Protein AF-A0A085VEA2-F1 (afdb_monomer)

Mean predicted aligned error: 8.88 Å

Organism: Pseudomonas syringae (NCBI:txid317)

Radius of gyration: 20.67 Å; Cα contacts (8 Å, |Δi|>4): 6; chains: 1; bounding box: 35×30×49 Å

Structure (mmCIF, N/CA/C/O backbone):
data_AF-A0A085VEA2-F1
#
_entry.id   AF-A0A085VEA2-F1
#
loop_
_atom_site.group_PDB
_atom_site.id
_atom_site.type_symbol
_atom_site.label_atom_id
_atom_site.label_alt_id
_atom_site.label_comp_id
_atom_site.label_asym_id
_atom_site.label_entity_id
_atom_site.label_seq_id
_atom_site.pdbx_PDB_ins_code
_atom_site.Cartn_x
_atom_site.Cartn_y
_atom_site.Cartn_z
_atom_site.occupancy
_atom_site.B_iso_or_equiv
_atom_site.auth_seq_id
_atom_site.auth_comp_id
_atom_site.auth_asym_id
_atom_site.auth_atom_id
_atom_site.pdbx_PDB_model_num
ATOM 1 N N . PHE A 1 1 ? -8.281 20.127 27.492 1.00 62.44 1 PHE A N 1
ATOM 2 C CA . PHE A 1 1 ? -9.449 19.644 26.729 1.00 62.44 1 PHE A CA 1
ATOM 3 C C . PHE A 1 1 ? -9.008 18.404 25.964 1.00 62.44 1 PHE A C 1
ATOM 5 O O . PHE A 1 1 ? -7.964 18.469 25.332 1.00 62.44 1 PHE A O 1
ATOM 12 N N . MET A 1 2 ? -9.714 17.280 26.100 1.00 72.00 2 MET A N 1
ATOM 13 C CA . MET A 1 2 ? -9.395 16.008 25.439 1.00 72.00 2 MET A CA 1
ATOM 14 C C . MET A 1 2 ? -10.599 15.617 24.586 1.00 72.00 2 MET A C 1
ATOM 16 O O . MET A 1 2 ? -11.710 15.561 25.105 1.00 72.00 2 MET A O 1
ATOM 20 N N . ILE A 1 3 ? -10.376 15.392 23.293 1.00 79.38 3 ILE A N 1
ATOM 21 C CA . ILE A 1 3 ? -11.394 14.892 22.368 1.00 79.38 3 ILE A CA 1
ATOM 22 C C . ILE A 1 3 ? -11.111 13.408 22.154 1.00 79.38 3 ILE A C 1
ATOM 24 O O . ILE A 1 3 ? -10.030 13.057 21.685 1.00 79.38 3 ILE A O 1
ATOM 28 N N . ASP A 1 4 ? -12.078 12.554 22.480 1.00 79.06 4 ASP A N 1
ATOM 29 C CA . ASP A 1 4 ? -12.035 11.128 22.160 1.00 79.06 4 ASP A CA 1
ATOM 30 C C . ASP A 1 4 ? -12.915 10.842 20.937 1.00 79.06 4 ASP A C 1
ATOM 32 O O . ASP A 1 4 ? -14.136 10.708 21.040 1.00 79.06 4 ASP A O 1
ATOM 36 N N . ILE A 1 5 ? -12.277 10.753 19.770 1.00 82.81 5 ILE A N 1
ATOM 37 C CA . ILE A 1 5 ? -12.939 10.473 18.489 1.00 82.81 5 ILE A CA 1
ATOM 38 C C . ILE A 1 5 ? -13.409 9.017 18.348 1.00 82.81 5 ILE A C 1
ATOM 40 O O . ILE A 1 5 ? -14.259 8.737 17.507 1.00 82.81 5 ILE A O 1
ATOM 44 N N . PHE A 1 6 ? -12.879 8.086 19.146 1.00 81.81 6 PHE A N 1
ATOM 45 C CA . PHE A 1 6 ? -13.212 6.662 19.050 1.00 81.81 6 PHE A CA 1
ATOM 46 C C . PHE A 1 6 ? -14.458 6.305 19.859 1.00 81.81 6 PHE A C 1
ATOM 48 O O . PHE A 1 6 ? -15.171 5.368 19.498 1.00 81.81 6 PHE A O 1
ATOM 55 N N . SER A 1 7 ? -14.762 7.083 20.901 1.00 81.25 7 SER A N 1
ATOM 56 C CA . SER A 1 7 ? -15.943 6.909 21.757 1.00 81.25 7 SER A CA 1
ATOM 57 C C . SER A 1 7 ? -17.255 6.733 20.980 1.00 81.25 7 SER A C 1
ATOM 59 O O . SER A 1 7 ? -18.077 5.891 21.337 1.00 81.25 7 SER A O 1
ATOM 61 N N . SER A 1 8 ? -17.425 7.468 19.875 1.00 84.75 8 SER A N 1
ATOM 62 C CA . SER A 1 8 ? -18.636 7.425 19.042 1.00 84.75 8 SER A CA 1
ATOM 63 C C . SER A 1 8 ? -18.812 6.101 18.288 1.00 84.75 8 SER A C 1
ATOM 65 O O . SER A 1 8 ? -19.933 5.737 17.943 1.00 84.75 8 SER A O 1
ATOM 67 N N . PHE A 1 9 ? -17.723 5.370 18.043 1.00 87.81 9 PHE A N 1
ATOM 68 C CA . PHE A 1 9 ? -17.719 4.131 17.257 1.00 87.81 9 PHE A CA 1
ATOM 69 C C . PHE A 1 9 ? -17.561 2.874 18.115 1.00 87.81 9 PHE A C 1
ATOM 71 O O . PHE A 1 9 ? -17.824 1.773 17.636 1.00 87.81 9 PHE A O 1
ATOM 78 N N . LEU A 1 10 ? -17.168 3.025 19.382 1.00 88.75 10 LEU A N 1
ATOM 79 C CA . LEU A 1 10 ? -16.891 1.900 20.270 1.00 88.75 10 LEU A CA 1
ATOM 80 C C . LEU A 1 10 ? -18.149 1.060 20.536 1.00 88.75 10 LEU A C 1
ATOM 82 O O . LEU A 1 10 ? -18.137 -0.143 20.300 1.00 88.75 10 LEU A O 1
ATOM 86 N N . ALA A 1 11 ? -19.250 1.693 20.956 1.00 87.56 11 ALA A N 1
ATOM 87 C CA . ALA A 1 11 ? -20.487 0.986 21.295 1.00 87.56 11 ALA A CA 1
ATOM 88 C C . ALA A 1 11 ? -21.121 0.239 20.096 1.00 87.56 11 ALA A C 1
ATOM 90 O O . ALA A 1 11 ? -21.501 -0.922 20.265 1.00 87.56 11 ALA A O 1
ATOM 91 N N . PRO A 1 12 ? -21.193 0.823 18.878 1.00 91.69 12 PRO A N 1
ATOM 92 C CA . PRO A 1 12 ? -21.605 0.075 17.689 1.00 91.69 12 PRO A CA 1
ATOM 93 C C . PRO A 1 12 ? -20.732 -1.156 17.400 1.00 91.69 12 PRO A C 1
ATOM 95 O O . PRO A 1 12 ? -21.260 -2.216 17.075 1.00 91.69 12 PRO A O 1
ATOM 98 N N . LEU A 1 13 ? -19.408 -1.040 17.548 1.00 92.75 13 LEU A N 1
ATOM 99 C CA . LEU A 1 13 ? -18.482 -2.151 17.304 1.00 92.75 13 LEU A CA 1
ATOM 100 C C . LEU A 1 13 ? -18.604 -3.261 18.353 1.00 92.75 13 LEU A C 1
ATOM 102 O O . LEU A 1 13 ? -18.548 -4.434 17.999 1.00 92.75 13 LEU A O 1
ATOM 106 N N . GLU A 1 14 ? -18.789 -2.920 19.630 1.00 92.69 14 GLU A N 1
ATOM 107 C CA . GLU A 1 14 ? -18.993 -3.910 20.696 1.00 92.69 14 GLU A CA 1
ATOM 108 C C . GLU A 1 14 ? -20.257 -4.743 20.477 1.00 92.69 14 GLU A C 1
ATOM 110 O O . GLU A 1 14 ? -20.252 -5.954 20.711 1.00 92.69 14 GLU A O 1
ATOM 115 N N . HIS A 1 15 ? -21.330 -4.091 20.019 1.00 93.69 15 HIS A N 1
ATOM 116 C CA . HIS A 1 15 ? -22.583 -4.756 19.684 1.00 93.69 15 HIS A CA 1
ATOM 117 C C . HIS A 1 15 ? -22.401 -5.719 18.506 1.00 93.69 15 HIS A C 1
ATOM 119 O O . HIS A 1 15 ? -22.776 -6.884 18.610 1.00 93.69 15 HIS A O 1
ATOM 125 N N . GLU A 1 16 ? -21.787 -5.255 17.415 1.00 94.75 16 GLU A N 1
ATOM 126 C CA . GLU A 1 16 ? -21.599 -6.062 16.204 1.00 94.75 16 GLU A CA 1
ATOM 127 C C . GLU A 1 16 ? -20.645 -7.244 16.426 1.00 94.75 16 GLU A C 1
ATOM 129 O O . GLU A 1 16 ? -20.884 -8.352 15.956 1.00 94.75 16 GLU A O 1
ATOM 134 N N . LEU A 1 17 ? -19.573 -7.033 17.192 1.00 94.25 17 LEU A N 1
ATOM 135 C CA . LEU A 1 17 ? -18.573 -8.063 17.481 1.00 94.25 17 LEU A CA 1
ATOM 136 C C . LEU A 1 17 ? -18.941 -8.939 18.689 1.00 94.25 17 LEU A C 1
ATOM 138 O O . LEU A 1 17 ? -18.175 -9.839 19.036 1.00 94.25 17 LEU A O 1
ATOM 142 N N . MET A 1 18 ? -20.076 -8.671 19.351 1.00 93.44 18 MET A N 1
ATOM 143 C CA . MET A 1 18 ? -20.521 -9.327 20.591 1.00 93.44 18 MET A CA 1
ATOM 144 C C . MET A 1 18 ? -19.422 -9.412 21.667 1.00 93.44 18 MET A C 1
ATOM 146 O O . MET A 1 18 ? -19.335 -10.378 22.428 1.00 93.44 18 MET A O 1
ATOM 150 N N . SER A 1 19 ? -18.559 -8.400 21.735 1.00 91.50 19 SER A N 1
ATOM 151 C CA . SER A 1 19 ? -17.394 -8.375 22.618 1.00 91.50 19 SER A CA 1
ATOM 152 C C . SER A 1 19 ? -17.238 -6.998 23.233 1.00 91.50 19 SER A C 1
ATOM 154 O O . SER A 1 19 ? -17.316 -5.990 22.540 1.00 91.50 19 SER A O 1
ATOM 156 N N . A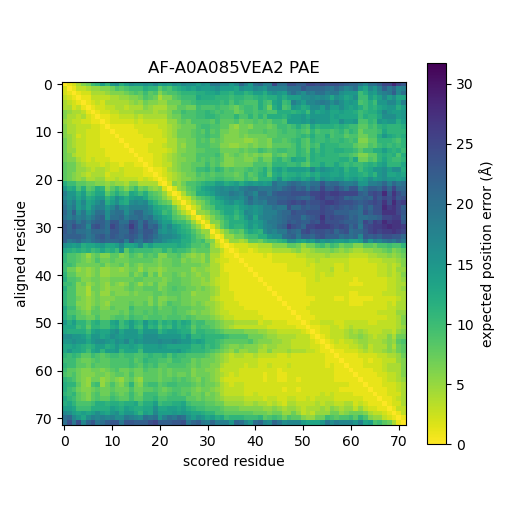RG A 1 20 ? -16.953 -6.946 24.537 1.00 86.62 20 ARG A N 1
ATOM 157 C CA . ARG A 1 20 ? -16.661 -5.680 25.219 1.00 86.62 20 ARG A CA 1
ATOM 158 C C . ARG A 1 20 ? -15.269 -5.183 24.855 1.00 86.62 20 ARG A C 1
ATOM 160 O O . ARG A 1 20 ? -14.328 -5.971 24.735 1.00 86.62 20 ARG A O 1
ATOM 167 N N . SER A 1 21 ? -15.131 -3.873 24.734 1.00 84.31 21 SER A N 1
ATOM 168 C CA . SER A 1 21 ? -13.846 -3.205 24.607 1.00 84.31 21 SER A CA 1
ATOM 169 C C . SER A 1 21 ? -12.983 -3.466 25.843 1.00 84.31 21 SER A C 1
ATOM 171 O O . SER A 1 21 ? -13.455 -3.546 26.980 1.00 84.31 21 SER A O 1
ATOM 173 N N 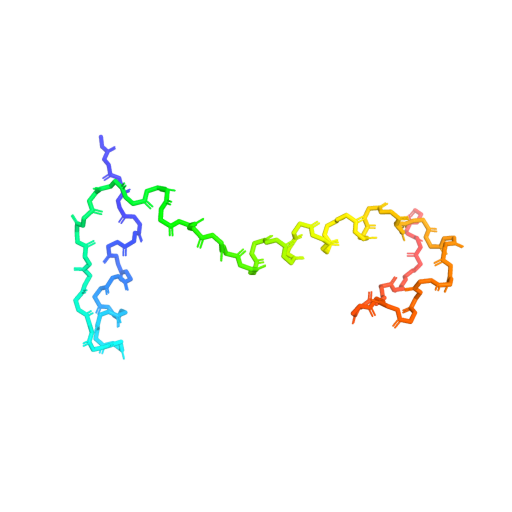. SER A 1 22 ? -11.680 -3.634 25.620 1.00 77.56 22 SER A N 1
ATOM 174 C CA . SER A 1 22 ? -10.714 -3.752 26.706 1.00 77.56 22 SER A CA 1
ATOM 175 C C . SER A 1 22 ? -10.102 -2.382 26.963 1.00 77.56 22 SER A C 1
ATOM 177 O O . SER A 1 22 ? -9.279 -1.917 26.181 1.00 77.56 22 SER A O 1
ATOM 179 N N . TYR A 1 23 ? -10.453 -1.752 28.083 1.00 65.38 23 TYR A N 1
ATOM 180 C CA . TYR A 1 23 ? -9.850 -0.494 28.549 1.00 65.38 23 TYR A CA 1
ATOM 181 C C . TYR A 1 23 ? -8.426 -0.688 29.113 1.00 65.38 23 TYR A C 1
ATOM 183 O O . TYR A 1 23 ? -8.023 -0.034 30.074 1.00 65.38 23 TYR A O 1
ATOM 191 N N . SER A 1 24 ? -7.652 -1.626 28.560 1.00 63.53 24 SER A N 1
ATOM 192 C CA . SER A 1 24 ? -6.285 -1.887 29.002 1.00 63.53 24 SER A CA 1
ATOM 193 C C . SER A 1 24 ? -5.305 -0.933 28.311 1.00 63.53 24 SER A C 1
ATOM 195 O O . SER A 1 24 ? -5.024 -1.032 27.119 1.00 63.53 24 SER A O 1
ATOM 197 N N . VAL A 1 25 ? -4.778 0.014 29.087 1.00 59.31 25 VAL A N 1
ATOM 198 C CA . VAL A 1 25 ? -3.721 0.943 28.668 1.00 59.31 25 VAL A CA 1
ATOM 199 C C . VAL A 1 25 ? -2.389 0.184 28.577 1.00 59.31 25 VAL A C 1
ATOM 201 O O . VAL A 1 25 ? -2.077 -0.613 29.458 1.00 59.31 25 VAL A O 1
ATOM 204 N N . GLY A 1 26 ? -1.586 0.433 27.534 1.00 53.03 26 GLY A N 1
ATOM 205 C CA . GLY A 1 26 ? -0.195 -0.052 27.465 1.00 53.03 26 GLY A CA 1
ATOM 206 C C . GLY A 1 26 ? 0.094 -1.237 26.533 1.00 53.03 26 GLY A C 1
ATOM 207 O O . GLY A 1 26 ? 1.173 -1.817 26.612 1.00 53.03 26 GLY A O 1
ATOM 208 N N . LYS A 1 27 ? -0.803 -1.586 25.602 1.00 56.53 27 LYS A N 1
ATOM 209 C CA . LYS A 1 27 ? -0.554 -2.630 24.583 1.00 56.53 27 LYS A CA 1
ATOM 210 C C . LYS A 1 27 ? 0.206 -2.151 23.334 1.00 56.53 27 LYS A C 1
ATOM 212 O O . LYS A 1 27 ? 0.099 -2.756 22.272 1.00 56.53 27 LYS A O 1
ATOM 217 N N . SER A 1 28 ? 1.017 -1.099 23.448 1.00 56.84 28 SER A N 1
ATOM 218 C CA . SER A 1 28 ? 1.770 -0.523 22.318 1.00 56.84 28 SER A CA 1
ATOM 219 C C . SER A 1 28 ? 2.730 -1.522 21.650 1.00 56.84 28 SER A C 1
ATOM 221 O O . SER A 1 28 ? 3.014 -1.402 20.465 1.00 56.84 28 SER A O 1
ATOM 223 N N . HIS A 1 29 ? 3.188 -2.539 22.391 1.00 49.75 29 HIS A N 1
ATOM 224 C CA . HIS A 1 29 ? 4.102 -3.583 21.909 1.00 49.75 29 HIS A CA 1
ATOM 225 C C . HIS A 1 29 ? 3.441 -4.949 21.656 1.00 49.75 29 HIS A C 1
ATOM 227 O O . HIS A 1 29 ? 4.136 -5.914 21.353 1.00 49.75 29 HIS A O 1
ATOM 233 N N . SER A 1 30 ? 2.108 -5.064 21.732 1.00 51.47 30 SER A N 1
ATOM 234 C CA . SER A 1 30 ? 1.404 -6.327 21.429 1.00 51.47 30 SER A CA 1
ATOM 235 C C . SER A 1 30 ? 1.354 -6.663 19.936 1.00 51.47 30 SER A C 1
ATOM 237 O O . SER A 1 30 ? 0.814 -7.700 19.563 1.00 51.47 30 SER A O 1
ATOM 239 N N . ILE A 1 31 ? 1.942 -5.821 19.084 1.00 56.44 31 ILE A N 1
ATOM 240 C CA . ILE A 1 31 ? 2.186 -6.077 17.660 1.00 56.44 31 ILE A CA 1
ATOM 241 C C . ILE A 1 31 ? 3.383 -7.043 17.536 1.00 56.44 31 ILE A C 1
ATOM 243 O O . ILE A 1 31 ? 4.386 -6.770 16.883 1.00 56.44 31 ILE A O 1
ATOM 247 N N . GLY A 1 32 ? 3.321 -8.173 18.237 1.00 54.28 32 GLY A N 1
ATOM 248 C CA . GLY A 1 32 ? 4.243 -9.277 18.030 1.00 54.28 32 GLY A CA 1
ATOM 249 C C . GLY A 1 32 ? 3.901 -9.915 16.692 1.00 54.28 32 GLY A C 1
ATOM 250 O O . GLY A 1 32 ? 2.862 -10.551 16.575 1.00 54.28 32 GLY A O 1
ATOM 251 N N . HIS A 1 33 ? 4.756 -9.715 15.687 1.00 58.78 33 HIS A N 1
ATOM 252 C CA . HIS A 1 33 ? 4.652 -10.368 14.377 1.00 58.78 33 HIS A CA 1
ATOM 253 C C . HIS A 1 33 ? 3.348 -10.083 13.614 1.00 58.78 33 HIS A C 1
ATOM 255 O O . HIS A 1 33 ? 2.566 -10.974 13.290 1.00 58.78 33 HIS A O 1
ATOM 261 N N . ASN A 1 34 ? 3.118 -8.817 13.272 1.00 71.81 34 ASN A N 1
ATOM 262 C CA . ASN A 1 34 ? 2.029 -8.481 12.363 1.00 71.81 34 ASN A CA 1
ATOM 263 C C . ASN A 1 34 ? 2.497 -8.729 10.923 1.00 71.81 34 ASN A C 1
ATOM 265 O O . ASN A 1 34 ? 3.128 -7.863 10.321 1.00 71.81 34 ASN A O 1
ATOM 269 N N . ALA A 1 35 ? 2.248 -9.936 10.404 1.00 80.38 35 ALA A N 1
ATOM 270 C CA . ALA A 1 35 ? 2.606 -10.325 9.037 1.00 80.38 35 ALA A CA 1
ATOM 271 C C . ALA A 1 35 ? 2.107 -9.295 8.007 1.00 80.38 35 ALA A C 1
ATOM 273 O O . ALA A 1 35 ? 2.873 -8.881 7.146 1.00 80.38 35 ALA A O 1
ATOM 274 N N . ASN A 1 36 ? 0.894 -8.765 8.206 1.00 85.31 36 ASN A N 1
ATOM 275 C CA . ASN A 1 36 ? 0.312 -7.717 7.362 1.00 85.31 36 ASN A CA 1
ATOM 276 C C . ASN A 1 36 ? 1.124 -6.413 7.388 1.00 85.31 36 ASN A C 1
ATOM 278 O O . ASN A 1 36 ? 1.122 -5.648 6.430 1.00 85.31 36 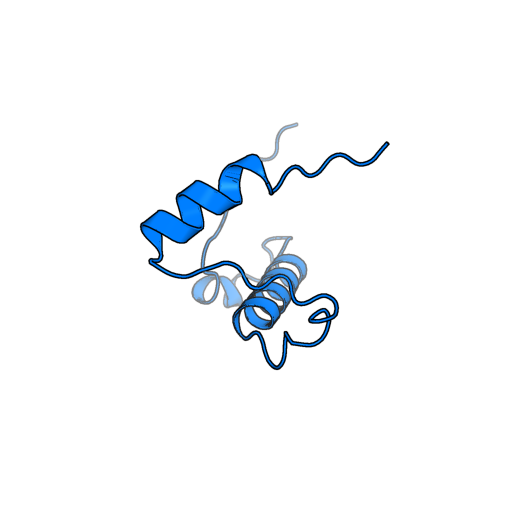ASN A O 1
ATOM 282 N N . TYR A 1 37 ? 1.797 -6.101 8.500 1.00 84.81 37 TYR A N 1
ATOM 283 C CA . TYR A 1 37 ? 2.680 -4.938 8.552 1.00 84.81 37 TYR A CA 1
ATOM 284 C C . TYR A 1 37 ? 3.935 -5.167 7.711 1.00 84.81 37 TYR A C 1
ATOM 286 O O . TYR A 1 37 ? 4.317 -4.277 6.960 1.00 84.81 37 TYR A O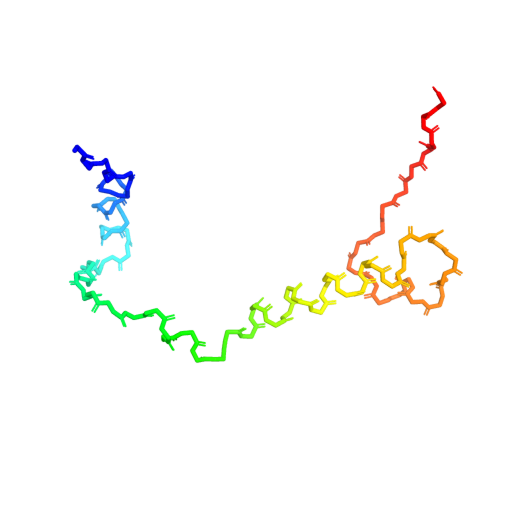 1
ATOM 294 N N . MET A 1 38 ? 4.550 -6.349 7.811 1.00 89.56 38 MET A N 1
ATOM 295 C CA . MET A 1 38 ? 5.733 -6.675 7.007 1.00 89.56 38 MET A CA 1
ATOM 296 C C . MET A 1 38 ? 5.402 -6.745 5.517 1.00 89.56 38 MET A C 1
ATOM 298 O O . MET A 1 38 ? 6.118 -6.151 4.723 1.00 89.56 38 MET A O 1
ATOM 302 N N . GLU A 1 39 ? 4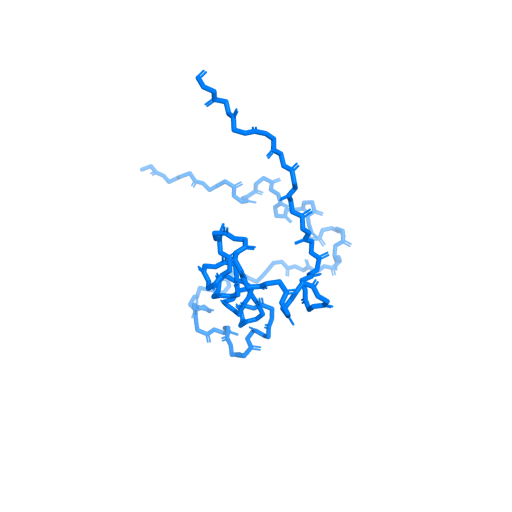.261 -7.329 5.153 1.00 93.31 39 GLU A N 1
ATOM 303 C CA . GLU A 1 39 ? 3.759 -7.335 3.774 1.00 93.31 39 GLU A CA 1
ATOM 304 C C . GLU A 1 39 ? 3.625 -5.912 3.207 1.00 93.31 39 GLU A C 1
ATOM 306 O O . GLU A 1 39 ? 4.023 -5.640 2.077 1.00 93.31 39 GLU A O 1
ATOM 311 N N . ARG A 1 40 ? 3.155 -4.953 4.018 1.00 93.69 40 ARG A N 1
ATOM 312 C CA . ARG A 1 40 ? 3.109 -3.537 3.618 1.00 93.69 40 ARG A CA 1
ATOM 313 C C . ARG A 1 40 ? 4.496 -2.926 3.427 1.00 93.69 40 ARG A C 1
ATOM 315 O O . ARG A 1 40 ? 4.647 -2.072 2.559 1.00 93.69 40 ARG A O 1
ATOM 322 N N . ILE A 1 41 ? 5.484 -3.307 4.238 1.00 95.00 41 ILE A N 1
ATOM 323 C CA . ILE A 1 41 ? 6.870 -2.847 4.071 1.00 95.00 41 ILE A CA 1
ATOM 324 C C . ILE A 1 41 ? 7.451 -3.394 2.765 1.00 95.00 41 ILE A C 1
ATOM 326 O O . ILE A 1 41 ? 8.028 -2.629 1.993 1.00 95.00 41 ILE A O 1
ATOM 330 N N . ASP A 1 42 ? 7.239 -4.676 2.479 1.00 96.00 42 ASP A N 1
ATOM 331 C CA . ASP A 1 42 ? 7.712 -5.315 1.250 1.00 96.00 42 ASP A CA 1
ATOM 332 C C . ASP A 1 42 ? 7.054 -4.703 0.008 1.00 96.00 42 ASP A C 1
ATOM 334 O O . ASP A 1 42 ? 7.749 -4.387 -0.958 1.00 96.00 42 ASP A O 1
ATOM 338 N N . ALA A 1 43 ? 5.746 -4.429 0.058 1.00 96.44 43 ALA A N 1
ATOM 339 C CA . ALA A 1 43 ? 5.027 -3.750 -1.018 1.00 96.44 43 ALA A CA 1
ATOM 340 C C . ALA A 1 43 ? 5.573 -2.335 -1.290 1.00 96.44 43 ALA A C 1
ATOM 342 O O . ALA A 1 43 ? 5.732 -1.945 -2.447 1.00 96.44 43 ALA A O 1
ATOM 343 N N . VAL A 1 44 ? 5.900 -1.568 -0.240 1.00 96.94 44 VAL A N 1
ATOM 344 C CA . VAL A 1 44 ? 6.519 -0.237 -0.385 1.00 96.94 44 VAL A CA 1
ATOM 345 C C . VAL A 1 44 ? 7.899 -0.342 -1.028 1.00 96.94 44 VAL A C 1
ATOM 347 O O . VAL A 1 44 ? 8.187 0.409 -1.958 1.00 96.94 44 VAL A O 1
ATOM 350 N N . ASN A 1 45 ? 8.736 -1.275 -0.571 1.00 96.81 45 ASN A N 1
ATOM 351 C CA . ASN A 1 45 ? 10.067 -1.480 -1.143 1.00 96.81 45 ASN A CA 1
ATOM 352 C C . ASN A 1 45 ? 9.980 -1.888 -2.619 1.00 96.81 45 ASN A C 1
ATOM 354 O O . ASN A 1 45 ? 10.668 -1.307 -3.452 1.00 96.81 45 ASN A O 1
ATOM 358 N N . PHE A 1 46 ? 9.081 -2.816 -2.962 1.00 96.44 46 PHE A N 1
ATOM 359 C CA . PHE A 1 46 ? 8.864 -3.235 -4.344 1.00 96.44 46 PHE A CA 1
ATOM 360 C C . PHE A 1 46 ? 8.420 -2.070 -5.236 1.00 96.44 46 PHE A C 1
ATOM 362 O O . PHE A 1 46 ? 8.940 -1.917 -6.339 1.00 96.44 46 PHE A O 1
ATOM 369 N N . ALA A 1 47 ? 7.491 -1.234 -4.764 1.00 96.06 47 ALA A N 1
ATOM 370 C CA . ALA A 1 47 ? 7.030 -0.074 -5.520 1.00 96.06 47 ALA A CA 1
ATOM 371 C C . ALA A 1 47 ? 8.153 0.954 -5.749 1.00 96.06 47 ALA A C 1
ATOM 373 O O . ALA A 1 47 ? 8.274 1.470 -6.856 1.00 96.06 47 ALA A O 1
ATOM 374 N N . LEU A 1 48 ? 8.986 1.222 -4.736 1.00 95.56 48 LEU A N 1
ATOM 375 C CA . LEU A 1 48 ? 10.123 2.146 -4.850 1.00 95.56 48 LEU A CA 1
ATOM 376 C C . LEU A 1 48 ? 11.221 1.614 -5.778 1.00 95.56 48 LEU A C 1
ATOM 378 O O . LEU A 1 48 ? 11.780 2.372 -6.560 1.00 95.56 48 LEU A O 1
ATOM 382 N N . ASP A 1 49 ? 11.512 0.315 -5.727 1.00 95.50 49 ASP A N 1
ATOM 383 C CA . ASP A 1 49 ? 12.555 -0.309 -6.547 1.00 95.50 49 ASP A CA 1
ATOM 384 C C . ASP A 1 49 ? 12.187 -0.428 -8.042 1.00 95.50 49 ASP A C 1
ATOM 386 O O . ASP A 1 49 ? 13.045 -0.815 -8.846 1.00 95.50 49 ASP A O 1
ATOM 390 N N . ASN A 1 50 ? 10.927 -0.154 -8.412 1.00 94.50 50 ASN A N 1
ATOM 391 C CA . ASN A 1 50 ? 10.377 -0.326 -9.764 1.00 94.50 50 ASN A CA 1
ATOM 392 C C . ASN A 1 50 ? 9.545 0.888 -10.249 1.00 94.50 50 ASN A C 1
ATOM 394 O O . ASN A 1 50 ? 8.691 0.732 -11.125 1.00 94.50 50 ASN A O 1
ATOM 398 N N . ASP A 1 51 ? 9.764 2.083 -9.694 1.00 92.88 51 ASP A N 1
ATOM 399 C CA . ASP A 1 51 ? 8.944 3.282 -9.947 1.00 92.88 51 ASP A CA 1
ATOM 400 C C . ASP A 1 51 ? 9.083 3.870 -11.368 1.00 92.88 51 ASP A C 1
ATOM 402 O O . ASP A 1 51 ? 8.146 4.475 -11.892 1.00 92.88 51 ASP A O 1
ATOM 406 N N . ASP A 1 52 ? 10.233 3.662 -12.007 1.00 92.00 52 ASP A N 1
ATOM 407 C CA . ASP A 1 52 ? 10.601 4.209 -13.316 1.00 92.00 52 ASP A CA 1
ATOM 408 C C . ASP A 1 52 ? 10.085 3.387 -14.511 1.00 92.00 52 ASP A C 1
ATOM 410 O O . ASP A 1 52 ? 10.209 3.801 -15.668 1.00 92.00 52 ASP A O 1
ATOM 414 N N . GLY A 1 53 ? 9.516 2.209 -14.246 1.00 86.88 53 GLY A N 1
ATOM 415 C CA . GLY A 1 53 ? 9.023 1.287 -15.264 1.00 86.88 53 GLY A CA 1
ATOM 416 C C . GLY A 1 53 ? 10.111 0.582 -16.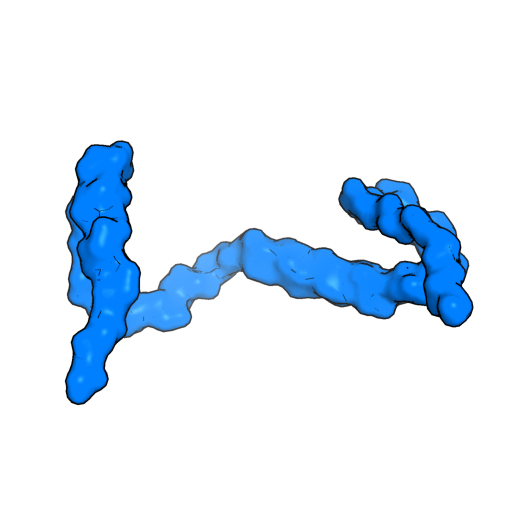086 1.00 86.88 53 GLY A C 1
ATOM 417 O O . GLY A 1 53 ? 9.766 -0.175 -16.994 1.00 86.88 53 GLY A O 1
ATOM 418 N N . ALA A 1 54 ? 11.402 0.751 -15.787 1.00 88.62 54 ALA A N 1
ATOM 419 C CA . ALA A 1 54 ? 12.497 0.160 -16.561 1.00 88.62 54 ALA A CA 1
ATOM 420 C C . ALA A 1 54 ? 12.681 -1.346 -16.294 1.00 88.62 54 ALA A C 1
ATOM 422 O O . ALA A 1 54 ? 13.137 -2.095 -17.163 1.00 88.62 54 ALA A O 1
ATOM 423 N N . ARG A 1 55 ? 12.315 -1.824 -15.099 1.00 89.00 55 ARG A N 1
ATOM 424 C CA . ARG A 1 55 ? 12.485 -3.225 -14.668 1.00 89.00 55 ARG A CA 1
ATOM 425 C C . ARG A 1 55 ? 11.294 -4.109 -15.047 1.00 89.00 55 ARG A C 1
ATOM 427 O O . ARG A 1 55 ? 10.580 -4.645 -14.206 1.00 89.00 55 ARG A O 1
ATOM 434 N N . THR A 1 56 ? 11.118 -4.323 -16.345 1.00 88.62 56 THR A N 1
ATOM 435 C CA . THR A 1 56 ? 9.983 -5.086 -16.901 1.00 88.62 56 THR A CA 1
ATOM 436 C C . THR A 1 56 ? 9.944 -6.567 -16.508 1.00 88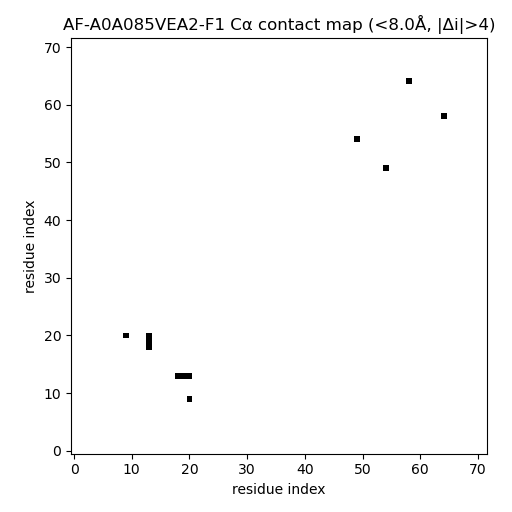.62 56 THR A C 1
ATOM 438 O O . THR A 1 56 ? 8.888 -7.188 -16.549 1.00 88.62 56 THR A O 1
ATOM 441 N N . HIS A 1 57 ? 11.069 -7.143 -16.076 1.00 92.00 57 HIS A N 1
ATOM 442 C CA . HIS A 1 57 ? 1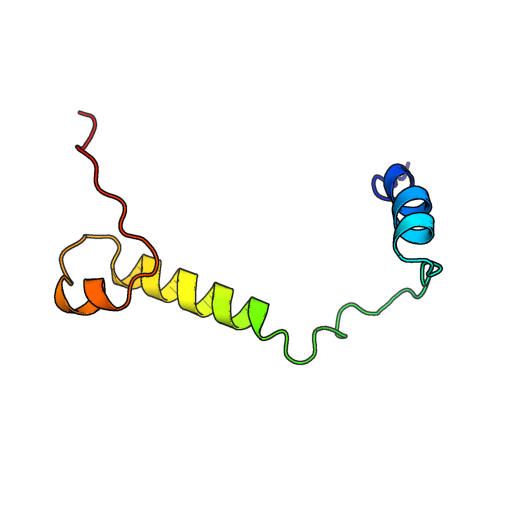1.173 -8.546 -15.657 1.00 92.00 57 HIS A CA 1
ATOM 443 C C . HIS A 1 57 ? 10.566 -8.845 -14.276 1.00 92.00 57 HIS A C 1
ATOM 445 O O . HIS A 1 57 ? 10.561 -10.004 -13.876 1.00 92.00 57 HIS A O 1
ATOM 451 N N . TYR A 1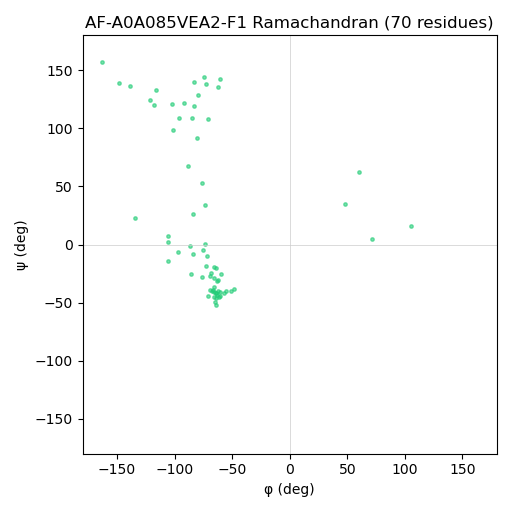 58 ? 10.104 -7.826 -13.545 1.00 92.62 58 TYR A N 1
ATOM 452 C CA . TYR A 1 58 ? 9.354 -7.996 -12.296 1.00 92.62 58 TYR A CA 1
ATOM 453 C C . TYR A 1 58 ? 7.859 -7.706 -12.448 1.00 92.62 58 TYR A C 1
ATOM 455 O O . TYR A 1 58 ? 7.123 -7.776 -11.467 1.00 92.62 58 TYR A O 1
ATOM 463 N N . TYR A 1 59 ? 7.387 -7.384 -13.655 1.00 94.06 59 TYR A N 1
ATOM 464 C CA . TYR A 1 59 ? 5.979 -7.048 -13.884 1.00 94.06 59 TYR A CA 1
ATOM 465 C C . TYR A 1 59 ? 5.039 -8.218 -13.581 1.00 94.06 59 TYR A C 1
ATOM 467 O O . TYR A 1 59 ? 3.923 -8.004 -13.124 1.00 94.06 59 TYR A O 1
ATOM 475 N N . ASP A 1 60 ? 5.494 -9.451 -13.788 1.00 95.75 60 ASP A N 1
ATOM 476 C CA . ASP A 1 60 ? 4.773 -10.677 -13.437 1.00 95.75 60 ASP A CA 1
ATOM 477 C C . ASP A 1 60 ? 4.587 -10.861 -11.923 1.00 95.75 60 ASP A C 1
ATOM 479 O O . ASP A 1 60 ? 3.714 -11.618 -11.502 1.00 95.75 60 ASP A O 1
ATOM 483 N N . LYS A 1 61 ? 5.391 -10.167 -11.109 1.00 95.56 61 LYS A N 1
ATOM 484 C CA . LYS A 1 61 ? 5.313 -10.179 -9.644 1.00 95.56 61 LYS A CA 1
ATOM 485 C C . LYS A 1 61 ? 4.536 -9.000 -9.064 1.00 95.56 61 LYS A C 1
ATOM 487 O O . LYS A 1 61 ? 4.353 -8.955 -7.854 1.00 95.56 61 LYS A O 1
ATOM 492 N N . ALA A 1 62 ? 4.134 -8.035 -9.888 1.00 96.25 62 ALA A N 1
ATOM 493 C CA . ALA A 1 62 ? 3.368 -6.890 -9.424 1.00 96.25 62 ALA A CA 1
ATOM 494 C C . ALA A 1 62 ? 1.893 -7.276 -9.255 1.00 96.25 62 ALA A C 1
ATOM 496 O O . ALA A 1 62 ? 1.266 -7.759 -10.196 1.00 96.25 62 ALA A O 1
ATOM 497 N N . ASP A 1 63 ? 1.311 -6.984 -8.091 1.00 96.62 63 ASP A N 1
ATOM 498 C CA . ASP A 1 63 ? -0.134 -7.157 -7.877 1.00 96.62 63 ASP A CA 1
ATOM 499 C C . ASP A 1 63 ? -0.964 -6.198 -8.747 1.00 96.62 63 ASP A C 1
ATOM 501 O O . ASP A 1 63 ? -2.101 -6.486 -9.125 1.00 96.62 63 ASP A O 1
ATOM 505 N N . LEU A 1 64 ? -0.394 -5.032 -9.068 1.00 95.44 64 LEU A N 1
ATOM 506 C CA . LEU A 1 64 ? -1.018 -3.994 -9.876 1.00 95.44 64 LEU A CA 1
ATOM 507 C C . LEU A 1 64 ? 0.047 -3.239 -10.681 1.00 95.44 64 LEU A C 1
ATOM 509 O O . LEU A 1 64 ? 1.090 -2.868 -10.147 1.00 95.44 64 LEU A O 1
ATOM 513 N N . ILE A 1 65 ? -0.258 -2.936 -11.945 1.00 95.06 65 ILE A N 1
ATOM 514 C CA . ILE A 1 65 ? 0.548 -2.051 -12.793 1.00 95.06 65 ILE A CA 1
ATOM 515 C C . ILE A 1 65 ? -0.310 -0.847 -13.178 1.00 95.06 65 ILE A C 1
ATOM 517 O O . ILE A 1 65 ? -1.360 -0.992 -13.807 1.00 95.06 65 ILE A O 1
ATOM 521 N N . LEU A 1 66 ? 0.139 0.352 -12.803 1.00 94.19 66 LEU A N 1
ATOM 522 C CA . LEU A 1 66 ? -0.506 1.607 -13.183 1.00 94.19 66 LEU A CA 1
ATOM 523 C C . LEU A 1 66 ? 0.116 2.134 -14.477 1.00 94.19 66 LEU A C 1
ATOM 525 O O . LEU A 1 66 ? 1.313 2.394 -14.534 1.00 94.19 66 LEU A O 1
ATOM 529 N N . VAL A 1 67 ? -0.708 2.323 -15.508 1.00 93.00 67 VAL A N 1
ATOM 530 C CA . VAL A 1 67 ? -0.284 2.860 -16.809 1.00 93.00 67 VAL A CA 1
ATOM 531 C C . VAL A 1 67 ? -0.990 4.189 -17.052 1.00 93.00 67 VAL A C 1
ATOM 533 O O . VAL A 1 67 ? -2.204 4.294 -16.880 1.00 93.00 67 VAL A O 1
ATOM 536 N N . GLY A 1 68 ? -0.247 5.209 -17.474 1.00 91.31 68 GLY A N 1
ATOM 537 C CA . GLY A 1 68 ? -0.804 6.523 -17.779 1.00 91.31 68 GLY A CA 1
ATOM 538 C C . GLY A 1 68 ? 0.146 7.375 -18.610 1.00 91.31 68 GLY A C 1
ATOM 539 O O . GLY A 1 68 ? 1.354 7.153 -18.614 1.00 91.31 68 GLY A O 1
ATOM 540 N N . VAL A 1 69 ? -0.409 8.353 -19.327 1.00 92.38 69 VAL A N 1
ATOM 541 C CA . VAL A 1 69 ? 0.386 9.369 -20.026 1.00 92.38 69 VAL A CA 1
ATOM 542 C C . VAL A 1 69 ? 0.781 10.480 -19.057 1.00 92.38 69 VAL A C 1
ATOM 544 O O . VAL A 1 69 ? -0.028 10.914 -18.232 1.00 92.38 69 VAL A O 1
ATOM 547 N N . SER A 1 70 ? 2.017 10.963 -19.165 1.00 89.69 70 SER A N 1
ATOM 548 C CA . SER A 1 70 ? 2.460 12.131 -18.405 1.00 89.69 70 SER A CA 1
ATOM 549 C C . SER A 1 70 ? 1.641 13.357 -18.799 1.00 89.69 70 SER A C 1
ATOM 551 O O . SER A 1 70 ? 1.404 13.610 -19.980 1.00 89.69 70 SER A O 1
ATOM 553 N N . ARG A 1 71 ? 1.216 14.133 -17.800 1.00 89.75 71 ARG A N 1
ATOM 554 C CA . ARG A 1 71 ? 0.604 15.444 -18.031 1.00 89.75 71 ARG A CA 1
ATOM 555 C C . ARG A 1 71 ? 1.733 16.460 -18.203 1.00 89.75 71 ARG A C 1
ATOM 557 O O . ARG A 1 71 ? 2.555 16.587 -17.298 1.00 89.75 71 ARG A O 1
ATOM 564 N N . CYS A 1 72 ? 1.786 17.101 -19.366 1.00 63.62 72 CYS A N 1
ATOM 565 C CA . CYS A 1 72 ? 2.664 18.235 -19.656 1.00 63.62 72 CYS A CA 1
ATOM 566 C C . CYS A 1 72 ? 2.097 19.539 -19.092 1.00 63.62 72 CYS A C 1
ATOM 568 O O . CYS A 1 72 ? 0.852 19.692 -19.125 1.00 63.62 72 CYS A O 1
#

pLDDT: mean 84.3, std 13.77, range [49.75, 96.94]

InterPro domains:
  IPR005177 Bifunctional kinase-pyrophosphorylase [PF03618] (2-72)
  IPR005177 Bifunctional kinase-pyrophosphorylase [PTHR31756] (2-72)

Foldseek 3Di:
DDDDPCVVVQVVVCVVVVHHDDPDPDCPPVPPDPVVVVVVVVLVVVCVVCVVVPCVVCVVVDPDDDDDDDDD

Secondary structure (DSSP, 8-state):
----SSHHHHHHHHHHTT------TT-TT--TT-HHHHHHHHHHHHHHHTTTS--GGGGGG-S-----PPP-

Sequence (72 aa):
FMIDIFSSFLAPLEHELMSRSSYSVGKSHSIGHNANYMERIDAVNFALDNDDGARTHYYDKADLILVGVSRC

Solvent-accessible surface area (backbone atoms only — not comparable to full-atom values): 5046 Å² total; per-residue (Å²): 140,85,86,71,83,58,67,81,53,47,62,62,48,26,63,75,66,74,42,82,84,77,91,69,84,83,63,85,73,70,72,70,80,50,62,73,58,52,52,52,51,51,51,51,52,54,49,66,78,47,69,84,64,78,62,63,91,51,56,89,75,48,96,71,85,89,83,82,82,86,87,130